Protein AF-A0AAF3EH48-F1 (afdb_monomer_lite)

pLDDT: mean 82.36, std 14.53, range [40.75, 97.25]

Structure (mmCIF, N/CA/C/O backbone):
data_AF-A0AAF3EH48-F1
#
_entry.id   AF-A0AAF3EH48-F1
#
loop_
_atom_site.group_PDB
_atom_site.id
_atom_site.type_symbol
_atom_site.label_atom_id
_atom_site.label_alt_id
_atom_site.label_comp_id
_atom_site.label_asym_id
_atom_site.label_entity_id
_atom_site.label_seq_id
_atom_site.pdbx_PDB_ins_code
_atom_site.Cartn_x
_atom_site.Cartn_y
_atom_site.Cartn_z
_atom_site.occupancy
_atom_site.B_iso_or_equiv
_atom_site.auth_seq_id
_atom_site.auth_comp_id
_atom_site.auth_asym_id
_atom_site.auth_atom_id
_atom_site.pdbx_PDB_model_num
ATOM 1 N N . MET A 1 1 ? -6.233 -7.698 11.374 1.00 93.50 1 MET A N 1
ATOM 2 C CA . MET A 1 1 ? -5.802 -8.228 10.057 1.00 93.50 1 MET A CA 1
ATOM 3 C C . MET A 1 1 ? -4.627 -7.399 9.554 1.00 93.50 1 MET A C 1
ATOM 5 O O . MET A 1 1 ? -4.659 -6.189 9.747 1.00 93.50 1 MET A O 1
ATOM 9 N N . LEU A 1 2 ? -3.600 -8.017 8.961 1.00 95.31 2 LEU A N 1
ATOM 10 C CA . LEU A 1 2 ? -2.463 -7.310 8.357 1.00 95.31 2 LEU A CA 1
ATOM 11 C C . LEU A 1 2 ? -2.671 -7.217 6.843 1.00 95.31 2 LEU A C 1
ATOM 13 O O . LEU A 1 2 ? -2.850 -8.242 6.193 1.00 95.31 2 LEU A O 1
ATOM 17 N N . CYS A 1 3 ? -2.625 -6.006 6.296 1.00 95.94 3 CYS A N 1
ATOM 18 C CA . CYS A 1 3 ? -2.609 -5.769 4.855 1.00 95.94 3 CYS A CA 1
ATOM 19 C C . CYS A 1 3 ? -1.198 -5.334 4.461 1.00 95.94 3 CYS A C 1
ATOM 21 O O . CYS A 1 3 ? -0.679 -4.377 5.037 1.00 95.94 3 CYS A O 1
ATOM 23 N N . CYS A 1 4 ? -0.562 -6.020 3.514 1.00 95.75 4 CYS A N 1
ATOM 24 C CA . CYS A 1 4 ? 0.792 -5.696 3.074 1.00 95.75 4 CYS A CA 1
ATOM 25 C C . CYS A 1 4 ? 0.891 -5.635 1.547 1.00 95.75 4 CYS A C 1
ATOM 27 O O . CYS A 1 4 ? 0.314 -6.450 0.830 1.00 95.75 4 CYS A O 1
ATOM 29 N N . TRP A 1 5 ? 1.654 -4.657 1.058 1.00 94.38 5 TRP A N 1
ATOM 30 C CA . TRP A 1 5 ? 1.963 -4.475 -0.356 1.00 94.38 5 TRP A CA 1
ATOM 31 C C . TRP A 1 5 ? 3.471 -4.543 -0.533 1.00 94.38 5 TRP A C 1
ATOM 33 O O . TRP A 1 5 ? 4.223 -3.792 0.091 1.00 94.38 5 TRP A O 1
ATOM 43 N N . ARG A 1 6 ? 3.915 -5.457 -1.391 1.00 90.75 6 ARG A N 1
ATOM 44 C CA . ARG A 1 6 ? 5.323 -5.736 -1.670 1.00 90.75 6 ARG A CA 1
ATOM 45 C C . ARG A 1 6 ? 5.540 -5.760 -3.178 1.00 90.75 6 ARG A C 1
ATOM 47 O O . ARG A 1 6 ? 4.661 -6.171 -3.928 1.00 90.75 6 ARG A O 1
ATOM 54 N N . ASN A 1 7 ? 6.720 -5.335 -3.606 1.00 84.75 7 ASN A N 1
ATOM 55 C CA . ASN A 1 7 ? 7.227 -5.587 -4.951 1.00 84.75 7 ASN A CA 1
ATOM 56 C C . ASN A 1 7 ? 8.450 -6.519 -4.878 1.00 84.75 7 ASN A C 1
ATOM 58 O O . ASN A 1 7 ? 8.870 -6.932 -3.796 1.00 84.75 7 ASN A O 1
ATOM 62 N N . PHE A 1 8 ? 9.052 -6.838 -6.023 1.00 79.56 8 PHE A N 1
ATOM 63 C CA . PHE A 1 8 ? 10.251 -7.682 -6.067 1.00 79.56 8 PHE A CA 1
ATOM 64 C C . PHE A 1 8 ? 11.444 -7.095 -5.286 1.00 79.56 8 PHE A C 1
ATOM 66 O O . PHE A 1 8 ? 12.269 -7.849 -4.781 1.00 79.56 8 PHE A O 1
ATOM 73 N N . LYS A 1 9 ? 11.513 -5.764 -5.128 1.00 81.25 9 LYS A N 1
ATOM 74 C CA . LYS A 1 9 ? 12.575 -5.069 -4.381 1.00 81.25 9 LYS A CA 1
ATOM 75 C C . LYS A 1 9 ? 12.361 -5.084 -2.868 1.00 81.25 9 LYS A C 1
ATOM 77 O O . LYS A 1 9 ? 13.324 -4.928 -2.127 1.00 81.25 9 LYS A O 1
ATOM 82 N N . GLY A 1 10 ? 11.128 -5.247 -2.391 1.00 86.06 10 GLY A N 1
ATOM 83 C CA . GLY A 1 10 ? 10.829 -5.223 -0.964 1.00 86.06 10 GLY A CA 1
ATOM 84 C C . GLY A 1 10 ? 9.441 -4.697 -0.615 1.00 86.06 10 GLY A C 1
ATOM 85 O O . GLY A 1 10 ? 8.583 -4.467 -1.470 1.00 86.06 10 GLY A O 1
ATOM 86 N N . LEU A 1 11 ? 9.212 -4.557 0.690 1.00 91.69 11 LEU A N 1
ATOM 87 C CA . LEU A 1 11 ? 7.953 -4.067 1.241 1.00 91.69 11 LEU A CA 1
ATOM 88 C C . LEU A 1 11 ? 7.752 -2.591 0.868 1.00 91.69 11 LEU A C 1
ATOM 90 O O . LEU A 1 11 ? 8.641 -1.770 1.068 1.00 91.69 11 LEU A O 1
ATOM 94 N N . VAL A 1 12 ? 6.576 -2.266 0.336 1.00 92.44 12 VAL A N 1
ATOM 95 C CA . VAL A 1 12 ? 6.204 -0.908 -0.089 1.00 92.44 12 VAL A CA 1
ATOM 96 C C . VAL A 1 12 ? 5.380 -0.213 0.987 1.00 92.44 12 VAL A C 1
ATOM 98 O O . VAL A 1 12 ? 5.612 0.953 1.289 1.00 92.44 12 VAL A O 1
ATOM 101 N N . HIS A 1 13 ? 4.391 -0.913 1.542 1.00 94.62 13 HIS A N 1
ATOM 102 C CA . HIS A 1 13 ? 3.463 -0.362 2.527 1.00 94.62 13 HIS A CA 1
ATOM 103 C C . HIS A 1 13 ? 2.804 -1.487 3.320 1.00 94.62 13 HIS A C 1
ATOM 105 O O . HIS A 1 13 ? 2.623 -2.592 2.800 1.00 94.62 13 HIS A O 1
ATOM 111 N N . TYR A 1 14 ? 2.416 -1.212 4.560 1.00 96.56 14 TYR A N 1
ATOM 112 C CA . TYR A 1 14 ? 1.607 -2.130 5.351 1.00 96.56 14 TYR A CA 1
ATOM 113 C C . TYR A 1 14 ? 0.656 -1.367 6.270 1.00 96.56 14 TYR A C 1
ATOM 115 O O . TYR A 1 14 ? 0.938 -0.249 6.695 1.00 9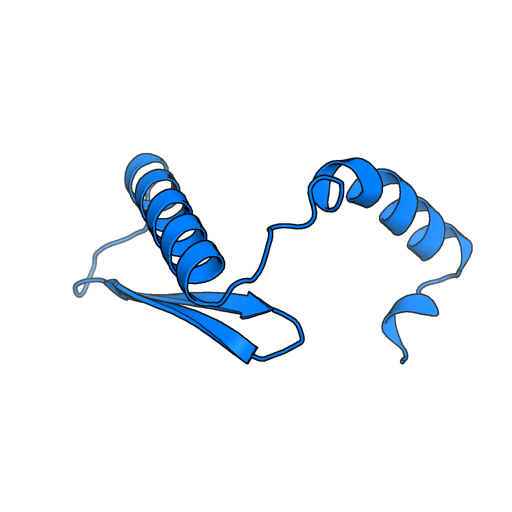6.56 14 TYR A O 1
ATOM 123 N N . GLU A 1 15 ? -0.472 -1.993 6.586 1.00 97.00 15 GLU A N 1
ATOM 124 C CA . GLU A 1 15 ? -1.468 -1.468 7.514 1.00 97.00 15 GLU A CA 1
ATOM 125 C C . GLU A 1 15 ? -1.964 -2.588 8.422 1.00 97.00 15 GLU A C 1
ATOM 127 O O . GLU A 1 15 ? -2.344 -3.668 7.960 1.00 97.00 15 GLU A O 1
ATOM 132 N N . VAL A 1 16 ? -1.985 -2.319 9.727 1.00 97.25 16 VAL A N 1
ATOM 133 C CA . VAL A 1 16 ? -2.599 -3.206 10.716 1.00 97.25 16 VAL A CA 1
ATOM 134 C C . VAL A 1 16 ? -3.988 -2.675 11.026 1.00 97.25 16 VAL A C 1
ATOM 136 O O . VAL A 1 16 ? -4.146 -1.559 11.516 1.00 97.25 16 VAL A O 1
ATOM 139 N N . LEU A 1 17 ? -5.003 -3.481 10.732 1.00 96.44 17 LEU A N 1
ATOM 140 C CA . LEU A 1 17 ? -6.386 -3.146 11.046 1.00 96.44 17 LEU A CA 1
ATOM 141 C C . LEU A 1 17 ? -6.731 -3.504 12.486 1.00 96.44 17 LEU A C 1
ATOM 143 O O . LEU A 1 17 ? -6.139 -4.419 13.072 1.00 96.44 17 LEU A O 1
ATOM 147 N N . LYS A 1 18 ? -7.746 -2.818 13.020 1.00 96.62 18 LYS A N 1
ATOM 148 C CA . LYS A 1 18 ? -8.278 -3.089 14.357 1.00 96.62 18 LYS A CA 1
ATOM 149 C C . LYS A 1 18 ? -8.747 -4.550 14.469 1.00 96.62 18 LYS A C 1
ATOM 151 O O . LYS A 1 18 ? -9.135 -5.153 13.461 1.00 96.62 18 LYS A O 1
ATOM 156 N N . PRO A 1 19 ? -8.734 -5.142 15.674 1.00 97.19 19 PRO A N 1
ATOM 157 C CA . PRO A 1 19 ? -9.306 -6.468 15.892 1.00 97.19 19 PRO A CA 1
ATOM 158 C C . PRO A 1 19 ? -10.759 -6.534 15.397 1.00 97.19 19 PRO A C 1
ATOM 160 O O . PRO A 1 19 ? -11.534 -5.612 15.634 1.00 97.19 19 PRO A O 1
ATOM 163 N N . GLY A 1 20 ? -11.108 -7.596 14.668 1.00 94.94 20 GLY A N 1
ATOM 164 C CA . GLY A 1 20 ? -12.449 -7.788 14.096 1.00 94.94 20 GLY A CA 1
ATOM 165 C C . GLY A 1 20 ? -12.785 -6.934 12.865 1.00 94.94 20 GLY A C 1
ATOM 166 O O . GLY A 1 20 ? -13.814 -7.171 12.244 1.00 94.94 20 GLY A O 1
ATOM 167 N N . GLN A 1 21 ? -11.934 -5.981 12.468 1.00 95.88 21 GLN A N 1
ATOM 168 C CA . GLN A 1 21 ? -12.152 -5.178 11.264 1.00 95.88 21 GLN A CA 1
ATOM 169 C C . GLN A 1 21 ? -11.749 -5.954 10.002 1.00 95.88 21 GLN A C 1
ATOM 171 O O . GLN A 1 21 ? -10.630 -6.471 9.904 1.00 95.88 21 GLN A O 1
ATOM 176 N N . THR A 1 22 ? -12.646 -5.986 9.018 1.00 95.56 22 THR A N 1
ATOM 177 C CA . THR A 1 22 ? -12.424 -6.569 7.690 1.00 95.56 22 THR A CA 1
ATOM 178 C C . THR A 1 22 ? -12.149 -5.482 6.648 1.00 95.56 22 THR A C 1
ATOM 180 O O . THR A 1 22 ? -12.349 -4.292 6.897 1.00 95.56 22 THR A O 1
ATOM 183 N N . VAL A 1 23 ? -11.627 -5.886 5.489 1.00 95.00 23 VAL A N 1
ATOM 184 C CA . VAL A 1 23 ? -11.443 -4.990 4.340 1.00 95.00 23 VAL A CA 1
ATOM 185 C C . VAL A 1 23 ? -12.700 -5.041 3.489 1.00 95.00 23 VAL A C 1
ATOM 187 O O . VAL A 1 23 ? -13.033 -6.090 2.944 1.00 95.00 23 VAL A O 1
ATOM 190 N N . ASP A 1 24 ? -13.378 -3.905 3.382 1.00 95.06 24 ASP A N 1
ATOM 191 C CA . ASP A 1 24 ? -14.416 -3.658 2.388 1.00 95.06 24 ASP A CA 1
ATOM 192 C C . ASP A 1 24 ? -13.834 -2.917 1.168 1.00 95.06 24 ASP A C 1
ATOM 194 O O . ASP A 1 24 ? -12.654 -2.546 1.137 1.00 95.06 24 ASP A O 1
ATOM 198 N N . ALA A 1 25 ? -14.657 -2.720 0.137 1.00 93.62 25 ALA A N 1
ATOM 199 C CA . ALA A 1 25 ? -14.229 -2.076 -1.103 1.00 93.62 25 ALA A CA 1
ATOM 200 C C . ALA A 1 25 ? -13.755 -0.624 -0.888 1.00 93.62 25 ALA A C 1
ATOM 202 O O . ALA A 1 25 ? -12.771 -0.197 -1.500 1.00 93.62 25 ALA A O 1
ATOM 203 N N . ASP A 1 26 ? -14.401 0.118 0.013 1.00 95.06 26 ASP A N 1
ATOM 204 C CA . ASP A 1 26 ? -14.064 1.514 0.300 1.00 95.06 26 ASP A CA 1
ATOM 205 C C . ASP A 1 26 ? -12.726 1.630 1.034 1.00 95.06 26 ASP A C 1
ATOM 207 O O . ASP A 1 26 ? -11.885 2.475 0.704 1.00 95.06 26 ASP A O 1
ATOM 211 N N . LEU A 1 27 ? -12.503 0.774 2.031 1.00 94.56 27 LEU A N 1
ATOM 212 C CA . LEU A 1 27 ? -11.250 0.687 2.762 1.00 94.56 27 LEU A CA 1
ATOM 213 C C . LEU A 1 27 ? -10.126 0.246 1.832 1.00 94.56 27 LEU A C 1
ATOM 215 O O . LEU A 1 27 ? -9.068 0.873 1.846 1.00 94.56 27 LEU A O 1
ATOM 219 N N . TYR A 1 28 ? -10.362 -0.760 0.988 1.00 94.12 28 TYR A N 1
ATOM 220 C CA . TYR A 1 28 ? -9.370 -1.223 0.024 1.00 94.12 28 TYR A CA 1
ATOM 221 C C . TYR A 1 28 ? -8.970 -0.118 -0.962 1.00 94.12 28 TYR A C 1
ATOM 223 O O . TYR A 1 28 ? -7.783 0.126 -1.177 1.00 94.12 28 TYR A O 1
ATOM 231 N N . SER A 1 29 ? -9.940 0.628 -1.496 1.00 94.69 29 SER A N 1
ATOM 232 C CA . SER A 1 29 ? -9.676 1.774 -2.375 1.00 94.69 29 SER A CA 1
ATOM 233 C C . SER A 1 29 ? -8.817 2.842 -1.681 1.00 94.69 29 SER A C 1
ATOM 235 O O . SER A 1 29 ? -7.806 3.303 -2.222 1.00 94.69 29 SER A O 1
ATOM 237 N N . LYS A 1 30 ? -9.136 3.172 -0.421 1.00 96.44 30 LYS A N 1
ATOM 238 C CA . LYS A 1 30 ? -8.336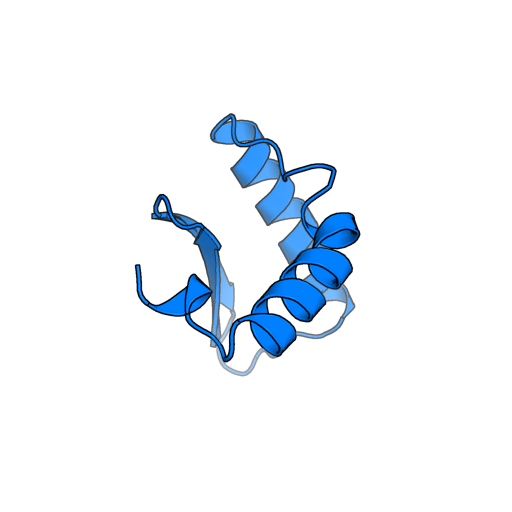 4.102 0.396 1.00 96.44 30 LYS A CA 1
ATOM 239 C C . LYS A 1 30 ? -6.918 3.591 0.649 1.00 96.44 30 LYS A C 1
ATOM 241 O O . LYS A 1 30 ? -5.975 4.382 0.631 1.00 96.44 30 LYS A O 1
ATOM 246 N N . GLN A 1 31 ? -6.755 2.291 0.864 1.00 95.94 31 GLN A N 1
ATOM 247 C CA . GLN A 1 31 ? -5.446 1.663 1.023 1.00 95.94 31 GLN A CA 1
ATOM 248 C C . GLN A 1 31 ? -4.611 1.770 -0.253 1.00 95.94 31 GLN A C 1
ATOM 250 O O . GLN A 1 31 ? -3.451 2.166 -0.186 1.00 95.94 31 GLN A O 1
ATOM 255 N N . LEU A 1 32 ? -5.202 1.521 -1.425 1.00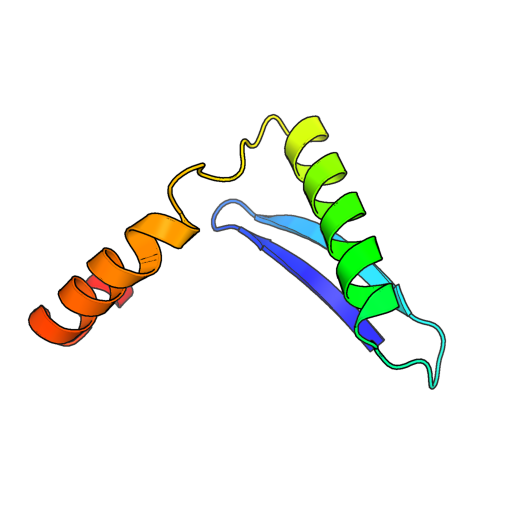 93.75 32 LEU A N 1
ATOM 256 C CA . LEU A 1 32 ? -4.511 1.672 -2.709 1.00 93.75 32 LEU A CA 1
ATOM 257 C C . LEU A 1 32 ? -4.037 3.108 -2.964 1.00 93.75 32 LEU A C 1
ATOM 259 O O . LEU A 1 32 ? -2.929 3.303 -3.471 1.00 93.75 32 LEU A O 1
ATOM 263 N N . MET A 1 33 ? -4.820 4.117 -2.569 1.00 94.94 33 MET A N 1
ATOM 264 C CA . MET A 1 33 ? -4.376 5.513 -2.641 1.00 94.94 33 MET A CA 1
ATOM 265 C C . MET A 1 33 ? -3.122 5.754 -1.787 1.00 94.94 33 MET A C 1
ATOM 267 O O . MET A 1 33 ? -2.158 6.342 -2.277 1.00 94.94 33 MET A O 1
ATOM 271 N N . ARG A 1 34 ? -3.083 5.227 -0.555 1.00 95.44 34 ARG A N 1
ATOM 272 C CA . ARG A 1 34 ? -1.915 5.336 0.339 1.00 95.44 34 ARG A CA 1
ATOM 273 C C . ARG A 1 34 ? -0.703 4.565 -0.179 1.00 95.44 34 ARG A C 1
ATOM 275 O O . ARG A 1 34 ? 0.412 5.072 -0.133 1.00 95.44 34 ARG A O 1
ATOM 282 N N . VAL A 1 35 ? -0.908 3.380 -0.750 1.00 93.88 35 VAL A N 1
ATOM 283 C CA . VAL A 1 35 ? 0.163 2.616 -1.411 1.00 93.88 35 VAL A CA 1
ATOM 284 C C . VAL A 1 35 ? 0.750 3.414 -2.573 1.00 93.88 35 VAL A C 1
ATOM 286 O O . VAL A 1 35 ? 1.968 3.482 -2.710 1.00 93.88 35 VAL A O 1
ATOM 289 N N . ASN A 1 36 ? -0.086 4.059 -3.389 1.00 90.81 36 ASN A N 1
ATOM 290 C CA . ASN A 1 36 ? 0.375 4.906 -4.488 1.00 90.81 36 ASN A CA 1
ATOM 291 C C . ASN A 1 36 ? 1.205 6.101 -3.989 1.00 90.81 36 ASN A C 1
ATOM 293 O O . ASN A 1 36 ? 2.205 6.465 -4.607 1.00 90.81 36 ASN A O 1
ATOM 297 N N . GLU A 1 37 ? 0.838 6.697 -2.855 1.00 92.56 37 GLU A N 1
ATOM 298 C CA . GLU A 1 37 ? 1.657 7.723 -2.202 1.00 92.56 37 GLU A CA 1
ATOM 299 C C . GLU A 1 37 ? 2.997 7.164 -1.713 1.00 92.56 37 GLU A C 1
ATOM 301 O O . GLU A 1 37 ? 4.035 7.779 -1.960 1.00 92.56 37 GLU A O 1
ATOM 306 N N . SER A 1 38 ? 3.004 5.989 -1.080 1.00 92.19 38 SER A N 1
ATOM 307 C CA . SER A 1 38 ? 4.232 5.310 -0.645 1.00 92.19 38 SER A CA 1
ATOM 308 C C . SER A 1 38 ? 5.146 4.972 -1.828 1.00 92.19 38 SER A C 1
ATOM 310 O O . SER A 1 38 ? 6.348 5.219 -1.766 1.00 92.19 38 SER A O 1
ATOM 312 N N . LEU A 1 39 ? 4.588 4.514 -2.951 1.00 88.62 39 LEU A N 1
ATOM 313 C CA . LEU A 1 39 ? 5.328 4.283 -4.196 1.00 88.62 39 LEU A CA 1
ATOM 314 C C . LEU A 1 39 ? 5.983 5.569 -4.714 1.00 88.62 39 LEU A C 1
ATOM 316 O O . LEU A 1 39 ? 7.182 5.575 -4.992 1.00 88.62 39 LEU A O 1
ATOM 320 N N 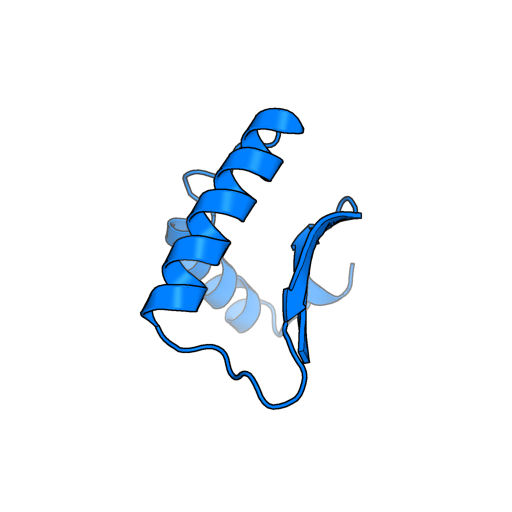. LYS A 1 40 ? 5.230 6.676 -4.769 1.00 87.31 40 LYS A N 1
ATOM 321 C CA . LYS A 1 40 ? 5.762 7.988 -5.172 1.00 87.31 40 LYS A CA 1
ATOM 322 C C . LYS A 1 40 ? 6.899 8.448 -4.257 1.00 87.31 40 LYS A C 1
ATOM 324 O O . LYS A 1 40 ? 7.914 8.912 -4.768 1.00 87.31 40 LYS A O 1
ATOM 329 N N . LYS A 1 41 ? 6.760 8.284 -2.935 1.00 89.56 41 LYS A N 1
ATOM 330 C CA . LYS A 1 41 ? 7.810 8.620 -1.951 1.00 89.56 41 LYS A CA 1
ATOM 331 C C . LYS A 1 41 ? 9.081 7.799 -2.156 1.00 89.56 41 LYS A C 1
ATOM 333 O O . LYS A 1 41 ? 10.175 8.331 -2.032 1.00 89.56 41 LYS A O 1
ATOM 338 N N . LEU A 1 42 ? 8.936 6.526 -2.516 1.00 86.12 42 LEU A N 1
ATOM 339 C CA . LEU A 1 42 ? 10.055 5.633 -2.822 1.00 86.12 42 LEU A CA 1
ATOM 340 C C . LEU A 1 42 ? 10.652 5.867 -4.224 1.00 86.12 42 LEU A C 1
ATOM 342 O O . LEU A 1 42 ? 11.558 5.143 -4.629 1.00 86.12 42 LEU A O 1
ATOM 346 N N . GLY A 1 43 ? 10.135 6.830 -4.999 1.00 84.06 43 GLY A N 1
ATOM 347 C CA . GLY A 1 43 ? 10.543 7.054 -6.390 1.00 84.06 43 GLY A CA 1
ATOM 348 C C . GLY A 1 43 ? 10.162 5.906 -7.332 1.00 84.06 43 GLY A C 1
ATOM 349 O O . GLY A 1 43 ? 10.615 5.852 -8.476 1.00 84.06 43 GLY A O 1
ATOM 350 N N . LEU A 1 44 ? 9.319 4.982 -6.869 1.00 77.31 44 LEU A N 1
ATOM 351 C CA . LEU A 1 44 ? 8.831 3.852 -7.636 1.00 77.31 44 LEU A CA 1
ATOM 352 C C . LEU A 1 44 ? 7.619 4.316 -8.434 1.00 77.31 44 LEU A C 1
ATOM 354 O O . LEU A 1 44 ? 6.572 4.653 -7.885 1.00 77.31 44 LEU A O 1
ATOM 358 N N . LYS A 1 45 ? 7.749 4.341 -9.757 1.00 68.00 45 LYS A N 1
ATOM 359 C CA . LYS A 1 45 ? 6.587 4.552 -10.614 1.00 68.00 45 LYS A CA 1
ATOM 360 C C . LYS A 1 45 ? 5.847 3.218 -10.708 1.00 68.00 45 LYS A C 1
ATOM 362 O O . LYS A 1 45 ? 6.498 2.227 -11.042 1.00 68.00 45 LYS A O 1
ATOM 367 N N . PRO A 1 46 ? 4.529 3.159 -10.438 1.00 61.97 46 PRO A N 1
ATOM 368 C CA . PRO A 1 46 ? 3.757 2.002 -10.860 1.00 61.97 46 PRO A CA 1
ATOM 369 C C . PRO A 1 46 ? 3.987 1.850 -12.364 1.00 61.97 46 PRO A C 1
ATOM 371 O O . PRO A 1 46 ? 3.888 2.838 -13.102 1.00 61.97 46 PRO A O 1
ATOM 374 N N . GLU A 1 47 ? 4.396 0.660 -12.806 1.00 63.31 47 GLU A N 1
ATOM 375 C CA . GLU A 1 47 ? 4.599 0.402 -14.228 1.00 63.31 47 GLU A CA 1
ATOM 376 C C . GLU A 1 47 ? 3.299 0.763 -14.943 1.00 63.31 47 GLU A C 1
ATOM 378 O O . GLU A 1 47 ? 2.270 0.120 -14.745 1.00 63.31 47 GLU A O 1
ATOM 383 N N . ARG A 1 48 ? 3.327 1.837 -15.742 1.00 56.59 48 ARG A N 1
ATOM 384 C CA . ARG A 1 48 ? 2.132 2.373 -16.418 1.00 56.59 48 ARG A CA 1
ATOM 385 C C . ARG A 1 48 ? 1.465 1.332 -17.313 1.00 56.59 48 ARG A C 1
ATOM 387 O O . ARG A 1 48 ? 0.272 1.431 -17.582 1.00 56.59 48 ARG A O 1
ATOM 394 N N . ASN A 1 49 ? 2.240 0.334 -17.725 1.00 57.03 49 ASN A N 1
ATOM 395 C CA . ASN A 1 49 ? 1.780 -0.774 -18.531 1.00 57.03 49 ASN A CA 1
ATOM 396 C C . ASN A 1 49 ? 1.681 -2.080 -17.751 1.00 57.03 49 ASN A C 1
ATOM 398 O O . ASN A 1 49 ? 1.192 -3.031 -18.323 1.00 57.03 49 ASN A O 1
ATOM 402 N N . GLY A 1 50 ? 2.053 -2.147 -16.467 1.00 60.47 50 GLY A N 1
ATOM 403 C CA . GLY A 1 50 ? 2.065 -3.403 -15.712 1.00 60.47 50 GLY A CA 1
ATOM 404 C C . GLY A 1 50 ? 0.738 -4.148 -15.845 1.00 60.47 50 GLY A C 1
ATOM 405 O O . GLY A 1 50 ? 0.730 -5.280 -16.304 1.00 60.47 50 GLY A O 1
ATOM 406 N N . ILE A 1 51 ? -0.384 -3.462 -15.587 1.00 61.75 51 ILE A N 1
ATOM 407 C CA . ILE A 1 51 ? -1.741 -4.018 -15.735 1.00 61.75 51 ILE A CA 1
ATOM 408 C C . ILE A 1 51 ? -2.179 -4.225 -17.194 1.00 61.75 51 ILE A C 1
ATOM 410 O O . ILE A 1 51 ? -2.922 -5.161 -17.470 1.00 61.75 51 ILE A O 1
ATOM 414 N N . ARG A 1 52 ? -1.738 -3.377 -18.135 1.00 61.19 52 ARG A N 1
ATOM 415 C CA . ARG A 1 52 ? -2.076 -3.529 -19.567 1.00 61.19 52 ARG A CA 1
ATOM 416 C C . ARG A 1 52 ? -1.342 -4.711 -20.192 1.00 61.19 52 ARG A C 1
ATOM 418 O O . ARG A 1 52 ? -1.912 -5.429 -21.004 1.00 61.19 52 ARG A O 1
ATOM 425 N N . ASP A 1 53 ? -0.113 -4.925 -19.756 1.00 68.94 53 ASP A N 1
ATOM 426 C CA . ASP A 1 53 ? 0.782 -5.972 -20.212 1.00 68.94 53 ASP A CA 1
ATOM 427 C C . ASP A 1 53 ? 0.560 -7.262 -19.421 1.00 68.94 53 ASP A C 1
ATOM 429 O O . ASP A 1 53 ? 1.061 -8.296 -19.845 1.00 68.94 53 ASP A O 1
ATOM 433 N N . LEU A 1 54 ? -0.211 -7.246 -18.317 1.00 70.06 54 LEU A N 1
ATOM 434 C CA . LEU A 1 54 ? -0.570 -8.461 -17.574 1.00 70.06 54 LEU A CA 1
ATOM 435 C C . LEU A 1 54 ? -1.185 -9.496 -18.510 1.00 70.06 54 LEU A C 1
ATOM 437 O O . LEU A 1 54 ? -0.775 -10.645 -18.460 1.00 70.06 54 LEU A O 1
ATOM 441 N N . ARG A 1 55 ? -2.119 -9.102 -19.385 1.00 70.06 55 ARG A N 1
ATOM 442 C CA . ARG A 1 55 ? -2.734 -10.036 -20.339 1.00 70.06 55 ARG A CA 1
ATOM 443 C C . ARG A 1 55 ? -1.684 -10.703 -21.231 1.00 70.06 55 ARG A C 1
ATOM 445 O O . ARG A 1 55 ? -1.645 -11.923 -21.292 1.00 70.06 55 ARG A O 1
ATOM 452 N N . ARG A 1 56 ? -0.806 -9.904 -21.844 1.00 73.19 56 ARG A N 1
ATOM 453 C CA . ARG A 1 56 ? 0.276 -10.401 -22.704 1.00 73.19 56 ARG A CA 1
ATOM 454 C C . ARG A 1 56 ? 1.242 -11.310 -21.934 1.00 73.19 56 ARG A C 1
ATOM 456 O O . ARG A 1 56 ? 1.602 -12.370 -22.415 1.00 73.19 56 ARG A O 1
ATOM 463 N N . ARG A 1 57 ? 1.625 -10.924 -20.715 1.00 71.25 57 ARG A N 1
ATOM 464 C CA . ARG A 1 57 ? 2.518 -11.713 -19.849 1.00 71.25 57 ARG A CA 1
ATOM 465 C C . ARG A 1 57 ? 1.877 -13.026 -19.397 1.00 71.25 57 ARG A C 1
ATOM 467 O O . ARG A 1 57 ? 2.575 -14.017 -19.247 1.00 71.25 57 ARG A O 1
ATOM 474 N N . TRP A 1 58 ? 0.564 -13.043 -19.167 1.00 70.56 58 TRP A N 1
ATOM 475 C CA . TRP A 1 58 ? -0.172 -14.268 -18.849 1.00 70.56 58 TRP A CA 1
ATOM 476 C C . TRP A 1 58 ? -0.287 -15.197 -20.058 1.00 70.56 58 TRP A C 1
ATOM 478 O O . TRP A 1 58 ? -0.151 -16.402 -19.886 1.00 70.56 58 TRP A O 1
ATOM 488 N N . GLU A 1 59 ? -0.482 -14.651 -21.259 1.00 76.00 59 GLU A N 1
ATOM 489 C CA . GLU A 1 59 ? -0.422 -15.414 -22.514 1.00 76.00 59 GLU A CA 1
ATOM 490 C C . GLU A 1 59 ? 0.977 -16.046 -22.689 1.00 76.00 59 GLU A C 1
ATOM 492 O O . GLU A 1 59 ? 1.080 -17.257 -22.856 1.00 76.00 59 GLU A O 1
ATOM 497 N N . GLU A 1 60 ? 2.057 -15.286 -22.470 1.00 76.44 60 GLU A N 1
ATOM 498 C CA . GLU A 1 60 ? 3.438 -15.806 -22.492 1.00 76.44 60 GLU A CA 1
ATOM 499 C 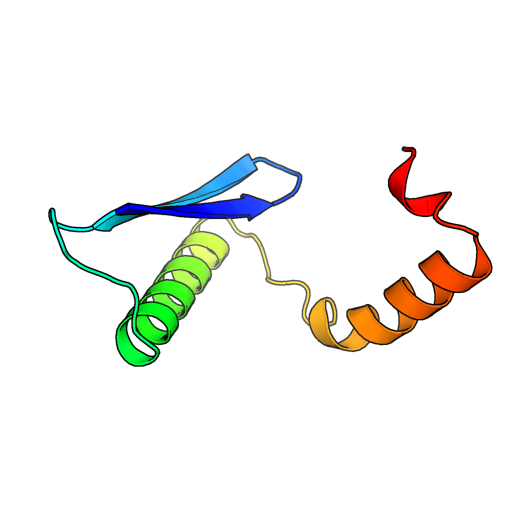C . GLU A 1 60 ? 3.687 -16.916 -21.452 1.00 76.44 60 GLU A C 1
ATOM 501 O O . GLU A 1 60 ? 4.373 -17.894 -21.741 1.00 76.44 60 GLU A O 1
ATOM 506 N N . VAL A 1 61 ? 3.129 -16.810 -20.240 1.00 73.62 61 VAL A N 1
ATOM 507 C CA . VAL A 1 61 ? 3.237 -17.857 -19.202 1.00 73.62 61 VAL A CA 1
ATOM 508 C C . VAL A 1 61 ? 2.538 -19.149 -19.631 1.00 73.62 61 VAL A C 1
ATOM 510 O O . VAL A 1 61 ? 3.055 -20.234 -19.359 1.00 73.62 61 VAL A O 1
ATOM 513 N N . ILE A 1 62 ? 1.383 -19.043 -20.292 1.00 75.00 62 ILE A N 1
ATOM 514 C CA . ILE A 1 62 ? 0.643 -20.199 -20.816 1.00 75.00 62 ILE A CA 1
ATOM 515 C C . ILE A 1 62 ? 1.453 -20.867 -21.932 1.00 75.00 62 ILE A C 1
ATOM 517 O O . ILE A 1 62 ? 1.636 -22.084 -21.908 1.00 75.00 62 ILE A O 1
ATOM 521 N N . ASP A 1 63 ? 1.996 -20.068 -22.850 1.00 80.19 63 ASP A N 1
ATOM 522 C CA . ASP A 1 63 ? 2.751 -20.553 -24.009 1.00 80.19 63 ASP A CA 1
ATOM 523 C C . ASP A 1 63 ? 4.110 -21.163 -23.623 1.00 80.19 63 ASP A C 1
ATOM 525 O O . ASP A 1 63 ? 4.598 -22.075 -24.288 1.00 80.19 63 ASP A O 1
ATOM 529 N N . THR A 1 64 ? 4.713 -20.700 -22.525 1.00 79.56 64 THR A N 1
ATOM 530 C CA . THR A 1 64 ? 6.013 -21.184 -22.017 1.00 79.56 64 THR A CA 1
ATOM 531 C C . THR A 1 64 ? 5.887 -22.242 -20.920 1.00 79.56 64 THR A C 1
ATOM 533 O O . THR A 1 64 ? 6.872 -22.568 -20.259 1.00 79.56 64 THR A O 1
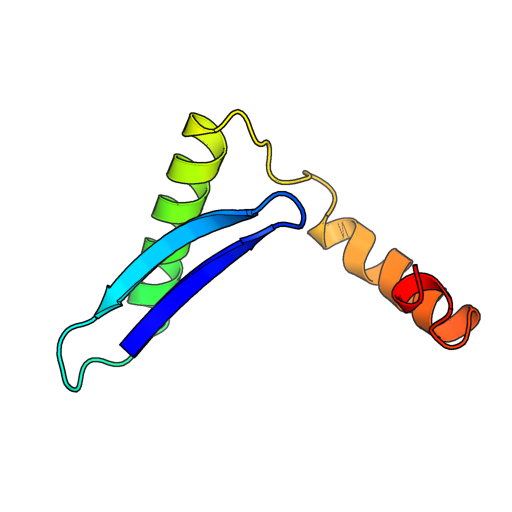ATOM 536 N N . ASN A 1 65 ? 4.684 -22.780 -20.683 1.00 75.75 65 ASN A N 1
ATOM 537 C CA . ASN A 1 65 ? 4.405 -23.740 -19.608 1.00 75.75 65 ASN A CA 1
ATOM 538 C C . ASN A 1 65 ? 4.955 -23.295 -18.231 1.00 75.75 65 ASN A C 1
ATOM 540 O O . ASN A 1 65 ? 5.430 -24.105 -17.434 1.00 75.75 65 ASN A O 1
ATOM 544 N N . GLY A 1 66 ? 4.917 -21.990 -17.951 1.00 62.16 66 GLY A N 1
ATOM 545 C CA . GLY A 1 66 ? 5.339 -21.429 -16.669 1.00 62.16 66 GLY A CA 1
ATOM 546 C C . GLY A 1 66 ? 6.845 -21.248 -16.461 1.00 62.16 66 GLY A C 1
ATOM 547 O O . GLY A 1 66 ? 7.231 -20.869 -15.356 1.00 62.16 66 GLY A O 1
ATOM 548 N N . GLU A 1 67 ? 7.689 -21.430 -17.482 1.00 67.69 67 GLU A N 1
ATOM 549 C CA . GLU A 1 67 ? 9.153 -21.284 -17.364 1.00 67.69 67 GLU A CA 1
ATOM 550 C C . GLU A 1 67 ? 9.584 -19.865 -16.911 1.00 67.69 67 GLU A C 1
ATOM 552 O O . GLU A 1 67 ? 10.619 -19.675 -16.268 1.00 67.69 67 GLU A O 1
ATOM 557 N N . TYR A 1 68 ? 8.729 -18.862 -17.139 1.00 56.19 68 TYR A N 1
ATOM 558 C CA . TYR A 1 68 ? 8.895 -17.484 -16.659 1.00 56.19 68 TYR A CA 1
ATOM 559 C C . TYR A 1 68 ? 8.893 -17.337 -15.121 1.00 56.19 68 TYR A C 1
ATOM 561 O O . TYR A 1 68 ? 9.421 -16.355 -14.603 1.00 56.19 68 TYR A O 1
ATOM 569 N N . LEU A 1 69 ? 8.304 -18.277 -14.371 1.00 51.69 69 LEU A N 1
ATOM 570 C CA . LEU A 1 69 ? 8.237 -18.222 -12.900 1.00 51.69 69 LEU A CA 1
ATOM 571 C C . LEU A 1 69 ? 9.429 -18.902 -12.208 1.00 51.69 69 LEU A C 1
ATOM 573 O O . LEU A 1 69 ? 9.528 -18.855 -10.982 1.00 51.69 69 LEU A O 1
ATOM 577 N N . SER A 1 70 ? 10.310 -19.544 -12.978 1.00 53.94 70 SER A N 1
ATOM 578 C CA . SER A 1 70 ? 11.407 -20.375 -12.466 1.00 53.94 70 SER A CA 1
ATOM 579 C C . SER A 1 70 ? 12.740 -19.647 -12.249 1.00 53.94 70 SER A C 1
ATOM 581 O O . SER A 1 70 ? 13.705 -20.312 -11.876 1.00 53.94 70 SER A O 1
ATOM 583 N N . ASN A 1 71 ? 12.817 -18.326 -12.455 1.00 40.75 71 ASN A N 1
ATOM 584 C CA . ASN A 1 71 ? 14.063 -17.553 -12.333 1.00 40.75 71 ASN A CA 1
ATOM 585 C C . ASN A 1 71 ? 13.937 -16.361 -11.374 1.00 40.75 71 ASN A C 1
ATOM 587 O O . ASN A 1 71 ? 12.965 -15.584 -11.523 1.00 40.75 71 ASN A O 1
#

InterPro domains:
  IPR001888 Transposase, type 1 [PF01359] (1-41)
  IPR036397 Ribonuclease H superfamily [G3DSA:3.30.420.10] (1-50)

Foldseek 3Di:
DKDWDADPVGTQDIDDDDPPDDDDPVNVVVVVVVSCVSCVVVVHDDPPCPVVCVVVVVVVCVVVVNPVVVD

Organism: NCBI:txid2138241

Radius of gyration: 15.48 Å; chains: 1; bounding box: 28×32×40 Å

Sequence (71 aa):
MLCCWRNFKGLVHYEVLKPGQTVDADLYSKQLMRVNESLKKLGLKPERNGIRDLRRRWEEVIDTNGEYLSN

Secondary structure (DSSP, 8-state):
-EEEEEETTEEEEEEEPPTTPPP-HHHHHHHHHHHHHHHHHTT----TTHHHHHHHHHHHHHHTTTGGG--